Protein AF-X0VR07-F1 (afdb_monomer_lite)

Organism: NCBI:txid412755

Foldseek 3Di:
DLVVVVVVDPDPVVVVVSVVLVVLCVPDPPVSVVVVVVVVVVVVVVVVVVVVVVVVLVVLVVVLLVCLLVVLLVLLLVLLCVVVVVVVVPPPPPPDDPDPVNVVCCCPDPVNVVSLVVSLVVSLVSLQVSCVVSVDPPSPVSSVVSSVSNVCSNVVNNVVVVVVD

Secondary structure (DSSP, 8-state):
-HHHHHHH--SHHHHHHHHHHHHHHTT-HHHHHHHHHHHHHHHHHHHHHHHHHHHHHHHHHHHHHHHHHHHHHHHHHHHHTHHHHHHHHTT----S---HHHHHHHHT-HHHHHHHHHHHHHHHHHHHHHHHHHT-TTHHHHHHHHHHHHHHHHHHHHHHHHHH-

Sequence (165 aa):
MLENLQFELKSMRYKIILDVIGKLVTQNAYISHEKISEILNEISVHQKLENKLEIIIKGERFKVLLFLFLLPIIIGGIGGLFPLFNFMIGNISFSGSLSFSVISELLFSIDFIIIFFSLLFCVYTSSHFFLEIISYERKRMLIVISNMIYIIAFFSAFINILNYF

pLDDT: mean 78.02, std 14.6, range [42.88, 96.19]

Structure (mmCIF, N/CA/C/O backbone):
data_AF-X0VR07-F1
#
_entry.id   AF-X0VR07-F1
#
loop_
_atom_site.group_PDB
_atom_site.id
_atom_site.type_symbol
_atom_site.label_atom_id
_atom_site.label_alt_id
_atom_site.label_comp_id
_atom_site.label_asym_id
_atom_site.label_entity_id
_atom_site.label_seq_id
_atom_site.pdbx_PDB_ins_code
_atom_site.Cartn_x
_atom_site.Cartn_y
_atom_site.Cartn_z
_atom_site.occupancy
_atom_site.B_iso_or_equiv
_atom_site.auth_seq_id
_atom_site.auth_comp_id
_atom_site.auth_asym_id
_atom_site.auth_atom_id
_atom_site.pdbx_PDB_model_num
ATOM 1 N N . MET A 1 1 ? -31.813 9.737 33.210 1.00 44.12 1 MET A N 1
ATOM 2 C CA . MET A 1 1 ? -30.381 9.464 33.493 1.00 44.12 1 MET A CA 1
ATOM 3 C C . MET A 1 1 ? -29.944 8.119 32.912 1.00 44.12 1 MET A C 1
ATOM 5 O O . MET A 1 1 ? -29.039 8.122 32.093 1.00 44.12 1 MET A O 1
ATOM 9 N N . LEU A 1 2 ? -30.624 7.005 33.224 1.00 42.88 2 LEU A N 1
ATOM 10 C CA . LEU A 1 2 ? -30.392 5.704 32.565 1.00 42.88 2 LEU A CA 1
ATOM 11 C C . LEU A 1 2 ? -30.657 5.717 31.044 1.00 42.88 2 LEU A C 1
ATOM 13 O O . LEU A 1 2 ? -29.894 5.125 30.289 1.00 42.88 2 LEU A O 1
ATOM 17 N N . GLU A 1 3 ? -31.691 6.431 30.588 1.00 44.09 3 GLU A N 1
ATOM 18 C CA . GLU A 1 3 ? -32.016 6.537 29.152 1.00 44.09 3 GLU A CA 1
ATOM 19 C C . GLU A 1 3 ? -30.944 7.287 28.341 1.00 44.09 3 GLU A C 1
ATOM 21 O O . GLU A 1 3 ? -30.678 6.927 27.197 1.00 44.09 3 GLU A O 1
ATOM 26 N N . ASN A 1 4 ? -30.247 8.260 28.945 1.00 45.31 4 ASN A N 1
ATOM 27 C CA . ASN A 1 4 ? -29.136 8.960 28.282 1.00 45.31 4 ASN A CA 1
ATOM 28 C C . ASN A 1 4 ? -27.897 8.057 28.138 1.00 45.31 4 ASN A C 1
ATOM 30 O O . ASN A 1 4 ? -27.235 8.092 27.105 1.00 45.31 4 ASN A O 1
ATOM 34 N N . LEU A 1 5 ? -27.629 7.196 29.127 1.00 48.31 5 LEU A N 1
ATOM 35 C CA . LEU A 1 5 ? -26.560 6.188 29.075 1.00 48.31 5 LEU A CA 1
ATOM 36 C C . LEU A 1 5 ? -26.820 5.118 28.003 1.00 48.31 5 LEU A C 1
ATOM 38 O O . LEU A 1 5 ? -25.886 4.629 27.375 1.00 48.31 5 LEU A O 1
ATOM 42 N N . GLN A 1 6 ? -28.086 4.779 27.745 1.00 48.44 6 GLN A N 1
ATOM 43 C CA . GLN A 1 6 ? -28.458 3.854 26.670 1.00 48.44 6 GLN A CA 1
ATOM 44 C C . GLN A 1 6 ? -28.111 4.393 25.274 1.00 48.44 6 GLN A C 1
ATOM 46 O O . GLN A 1 6 ? -27.765 3.612 24.388 1.00 48.44 6 GLN A O 1
ATOM 51 N N . PHE A 1 7 ? -28.179 5.713 25.079 1.00 47.91 7 PHE A N 1
ATOM 52 C CA . PHE A 1 7 ? -27.861 6.355 23.801 1.00 47.91 7 PHE A CA 1
ATOM 53 C C . PHE A 1 7 ? -26.350 6.447 23.533 1.00 47.91 7 PHE A C 1
ATOM 55 O O . PHE A 1 7 ? -25.928 6.354 22.379 1.00 47.91 7 PHE A O 1
ATOM 62 N N . GLU A 1 8 ? -25.530 6.583 24.579 1.00 47.69 8 GLU A N 1
ATOM 63 C CA . GLU A 1 8 ? -24.064 6.626 24.459 1.00 47.69 8 GLU A CA 1
ATOM 64 C C . GLU A 1 8 ? -23.424 5.240 24.273 1.00 47.69 8 GLU A C 1
ATOM 66 O O . GLU A 1 8 ? -22.324 5.127 23.729 1.00 47.69 8 GLU A O 1
ATOM 71 N N . LEU A 1 9 ? -24.106 4.165 24.679 1.00 55.78 9 LEU A N 1
ATOM 72 C CA . LEU A 1 9 ? -23.512 2.836 24.804 1.00 55.78 9 LEU A CA 1
ATOM 73 C C . LEU A 1 9 ? -24.085 1.842 23.777 1.00 55.78 9 LEU A C 1
ATOM 75 O O . LEU A 1 9 ? -24.948 1.018 24.070 1.00 55.78 9 LEU A O 1
ATOM 79 N N . LYS A 1 10 ? -23.556 1.881 22.545 1.00 56.62 10 LYS A N 1
ATOM 80 C CA . LYS A 1 10 ? -23.990 1.051 21.394 1.00 56.62 10 LYS A CA 1
ATOM 81 C C . LYS A 1 10 ? -23.649 -0.453 21.463 1.00 56.62 10 LYS A C 1
ATOM 83 O O . LYS A 1 10 ? -24.019 -1.188 20.550 1.00 56.62 10 LYS A O 1
ATOM 88 N N . SER A 1 11 ? -22.932 -0.937 22.482 1.00 60.09 11 SER A N 1
ATOM 89 C CA . SER A 1 11 ? -22.414 -2.319 22.516 1.00 60.09 11 SER A CA 1
ATOM 90 C C . SER A 1 11 ? -23.273 -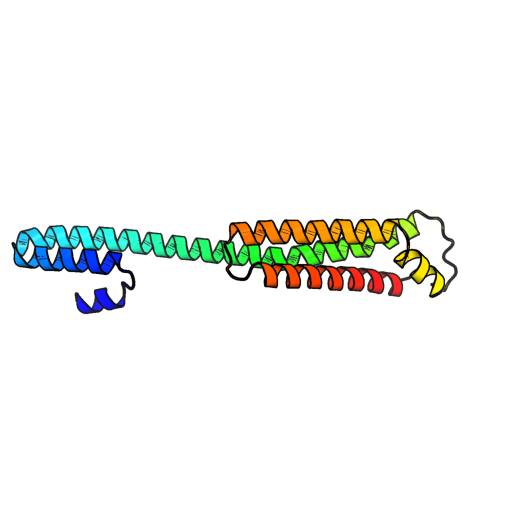3.269 23.369 1.00 60.09 11 SER A C 1
ATOM 92 O O . SER A 1 11 ? -23.780 -2.907 24.430 1.00 60.09 11 SER A O 1
ATOM 94 N N . MET A 1 12 ? -23.402 -4.531 22.936 1.00 63.19 12 MET A N 1
ATOM 95 C CA . MET A 1 12 ? -24.164 -5.580 23.639 1.00 63.19 12 MET A CA 1
ATOM 96 C C . MET A 1 12 ? -23.667 -5.828 25.076 1.00 63.19 12 MET A C 1
ATOM 98 O O . MET A 1 12 ? -24.456 -6.195 25.943 1.00 63.19 12 MET A O 1
ATOM 102 N N . ARG A 1 13 ? -22.380 -5.562 25.347 1.00 62.44 13 ARG A N 1
ATOM 103 C CA . ARG A 1 13 ? -21.785 -5.664 26.690 1.00 62.44 13 ARG A CA 1
ATOM 104 C C . ARG A 1 13 ? -22.376 -4.636 27.649 1.00 62.44 13 ARG A C 1
ATOM 106 O O . ARG A 1 13 ? -22.719 -4.982 28.772 1.00 62.44 13 ARG A O 1
ATOM 113 N N . TYR A 1 14 ? -22.576 -3.403 27.192 1.00 64.75 14 TYR A N 1
ATOM 114 C CA . TYR A 1 14 ? -23.176 -2.356 28.018 1.00 64.75 14 TYR A CA 1
ATOM 115 C C . TYR A 1 14 ? -24.650 -2.611 28.318 1.00 64.75 14 TYR A C 1
ATOM 117 O O . TYR A 1 14 ? -25.116 -2.296 29.409 1.00 64.75 14 TYR A O 1
ATOM 125 N N . LYS A 1 15 ? -25.362 -3.268 27.398 1.00 66.88 15 LYS A N 1
ATOM 126 C CA . LYS A 1 15 ? -26.745 -3.706 27.618 1.00 66.88 15 LYS A CA 1
ATOM 127 C C . LYS A 1 15 ? -26.849 -4.721 28.765 1.00 66.88 1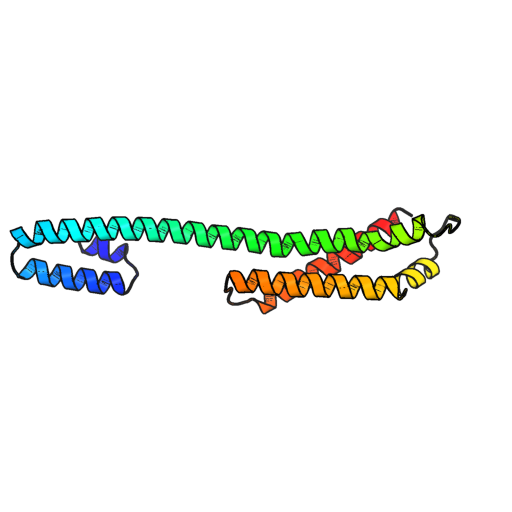5 LYS A C 1
ATOM 129 O O . LYS A 1 15 ? -27.725 -4.591 29.610 1.00 66.88 15 LYS A O 1
ATOM 134 N N . ILE A 1 16 ? -25.911 -5.671 28.836 1.00 68.06 16 ILE A N 1
ATOM 135 C CA . ILE A 1 16 ? -25.819 -6.654 29.930 1.00 68.06 16 ILE A CA 1
ATOM 136 C C . ILE A 1 16 ? -25.500 -5.960 31.260 1.00 68.06 16 ILE A C 1
ATOM 138 O O . ILE A 1 16 ? -26.103 -6.280 32.281 1.00 68.06 16 ILE A O 1
ATOM 142 N N . ILE A 1 17 ? -24.585 -4.989 31.256 1.00 69.25 17 ILE A N 1
ATOM 143 C CA . ILE A 1 17 ? -24.216 -4.253 32.473 1.00 69.25 17 ILE A CA 1
ATOM 144 C C . ILE A 1 17 ? -25.395 -3.412 32.988 1.00 69.25 17 ILE A C 1
ATOM 146 O O . ILE A 1 17 ? -25.668 -3.412 34.186 1.00 69.25 17 ILE A O 1
ATOM 150 N N . LEU A 1 18 ? -26.143 -2.758 32.096 1.00 69.56 18 LEU A N 1
ATOM 151 C CA . LEU A 1 18 ? -27.356 -2.013 32.448 1.00 69.56 18 LEU A CA 1
ATOM 152 C C . LEU A 1 18 ? -28.461 -2.918 33.012 1.00 69.56 18 LEU A C 1
ATOM 154 O O . LEU A 1 18 ? -29.111 -2.533 33.981 1.00 69.56 18 LEU A O 1
ATOM 158 N N . ASP A 1 19 ? -28.631 -4.128 32.477 1.00 72.00 19 ASP A N 1
ATOM 159 C CA . ASP A 1 19 ? -29.558 -5.127 33.029 1.00 72.00 19 ASP A CA 1
ATOM 160 C C . ASP A 1 19 ? -29.154 -5.573 34.445 1.00 72.00 19 ASP A C 1
ATOM 162 O O . ASP A 1 19 ? -30.005 -5.751 35.320 1.00 72.00 19 ASP A O 1
ATOM 166 N N . VAL A 1 20 ? -27.851 -5.734 34.699 1.00 71.44 20 VAL A N 1
ATOM 167 C CA . VAL A 1 20 ? -27.321 -6.062 36.034 1.00 71.44 20 VAL A CA 1
ATOM 168 C C . VAL A 1 20 ? -27.533 -4.899 37.008 1.00 71.44 20 VAL A C 1
ATOM 170 O O . VAL A 1 20 ? -27.979 -5.123 38.134 1.00 71.44 20 VAL A O 1
ATOM 173 N N . ILE A 1 21 ? -27.296 -3.660 36.569 1.00 70.62 21 ILE A N 1
ATOM 174 C CA . ILE A 1 21 ? -27.584 -2.446 37.347 1.00 70.62 21 ILE A CA 1
ATOM 175 C C . ILE A 1 21 ? -29.081 -2.366 37.676 1.00 70.62 21 ILE A C 1
ATOM 177 O O . ILE A 1 21 ? -29.436 -2.140 38.831 1.00 70.62 21 ILE A O 1
ATOM 181 N N . GLY A 1 22 ? -29.962 -2.622 36.704 1.00 69.50 22 GLY A N 1
ATOM 182 C CA . GLY A 1 22 ? -31.413 -2.636 36.907 1.00 69.50 22 GLY A CA 1
ATOM 183 C C . GLY A 1 22 ? -31.851 -3.632 37.984 1.00 69.50 22 GLY A C 1
ATOM 184 O O . GLY A 1 22 ? -32.658 -3.292 38.846 1.00 69.50 22 GLY A O 1
ATOM 185 N N . LYS A 1 23 ? -31.260 -4.832 38.006 1.00 71.75 23 LYS A N 1
ATOM 186 C CA . LYS A 1 23 ? -31.518 -5.839 39.051 1.00 71.75 23 LYS A CA 1
ATOM 187 C C . LYS A 1 23 ? -30.982 -5.422 40.424 1.00 71.75 23 LYS A C 1
ATOM 189 O O . LYS A 1 23 ? -31.652 -5.664 41.425 1.00 71.75 23 LYS A O 1
ATOM 194 N N . LEU A 1 24 ? -29.827 -4.762 40.494 1.00 67.62 24 LEU A N 1
ATOM 195 C CA . LEU A 1 24 ? -29.256 -4.276 41.757 1.00 67.62 24 LEU A CA 1
ATOM 196 C C . LEU A 1 24 ? -30.131 -3.196 42.404 1.00 67.62 24 LEU A C 1
ATOM 198 O O . LEU A 1 24 ? -30.454 -3.302 43.586 1.00 67.62 24 LEU A O 1
ATOM 202 N N . VAL A 1 25 ? -30.613 -2.225 41.618 1.00 68.88 25 VAL A N 1
ATOM 203 C CA . VAL A 1 25 ? -31.512 -1.156 42.099 1.00 68.88 25 VAL A CA 1
ATOM 204 C C . VAL A 1 25 ? -32.753 -1.721 42.804 1.00 68.88 25 VAL A C 1
ATOM 206 O O . VAL A 1 25 ? -33.212 -1.140 43.785 1.00 68.88 25 VAL A O 1
ATOM 209 N N . THR A 1 26 ? -33.268 -2.872 42.356 1.00 72.31 26 THR A N 1
ATOM 210 C CA . THR A 1 26 ? -34.463 -3.501 42.948 1.00 72.31 26 THR A CA 1
ATOM 211 C C . THR A 1 26 ? -34.237 -4.178 44.304 1.00 72.31 26 THR A C 1
ATOM 213 O O . THR A 1 26 ? -35.213 -4.451 44.996 1.00 72.31 26 THR A O 1
ATOM 216 N N . GLN A 1 27 ? -32.989 -4.448 44.708 1.00 67.00 27 GLN A N 1
ATOM 217 C CA . GLN A 1 27 ? -32.700 -5.244 45.909 1.00 67.00 27 GLN A CA 1
ATOM 218 C C . GLN A 1 27 ? -32.387 -4.409 47.160 1.00 67.00 27 GLN A C 1
ATOM 220 O O . GLN A 1 27 ? -32.792 -4.812 48.248 1.00 67.00 27 GLN A O 1
ATOM 225 N N . ASN A 1 28 ? -31.693 -3.263 47.052 1.00 63.53 28 ASN A N 1
ATOM 226 C CA . ASN A 1 28 ? -31.485 -2.346 48.189 1.00 63.53 28 ASN A CA 1
ATOM 227 C C . ASN A 1 28 ? -30.943 -0.973 47.736 1.00 63.53 28 ASN A C 1
ATOM 229 O O . ASN A 1 28 ? -29.782 -0.881 47.345 1.00 63.53 28 ASN A O 1
ATOM 233 N N . ALA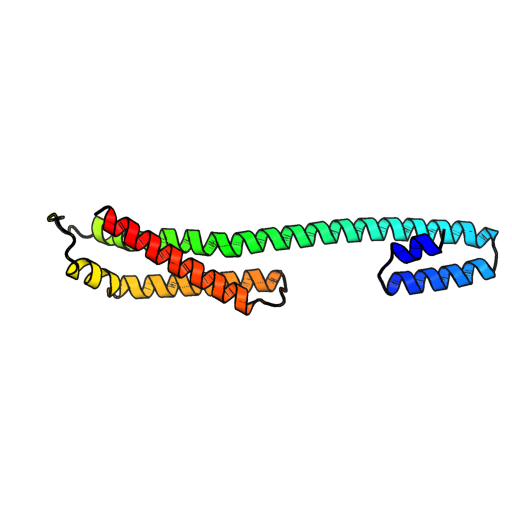 A 1 29 ? -31.738 0.099 47.794 1.00 62.75 29 ALA A N 1
ATOM 234 C CA . ALA A 1 29 ? -31.419 1.380 47.143 1.00 62.75 29 ALA A CA 1
ATOM 235 C C . ALA A 1 29 ? -30.099 2.038 47.604 1.00 62.75 29 ALA A C 1
ATOM 237 O O . ALA A 1 29 ? -29.400 2.635 46.788 1.00 62.75 29 ALA A O 1
ATOM 238 N N . TYR A 1 30 ? -29.733 1.903 48.883 1.00 58.06 30 TYR A N 1
ATOM 239 C CA . TYR A 1 30 ? -28.569 2.592 49.456 1.00 58.06 30 TYR A CA 1
ATOM 240 C C . TYR A 1 30 ? -27.244 1.870 49.151 1.00 58.06 30 TYR A C 1
ATOM 242 O O . TYR A 1 30 ? -26.327 2.469 48.601 1.00 58.06 30 TYR A O 1
ATOM 250 N N . ILE A 1 31 ? -27.172 0.554 49.401 1.00 61.69 31 ILE A N 1
ATOM 251 C CA . ILE A 1 31 ? -25.993 -0.282 49.076 1.00 61.69 31 ILE A CA 1
ATOM 252 C C . ILE A 1 31 ? -25.801 -0.390 47.556 1.00 61.69 31 ILE A C 1
ATOM 254 O O . ILE A 1 31 ? -24.683 -0.518 47.056 1.00 61.69 31 ILE A O 1
ATOM 258 N N . SER A 1 32 ? -26.900 -0.322 46.804 1.00 64.19 32 SER A N 1
ATOM 259 C CA . SER A 1 32 ? -26.843 -0.348 45.347 1.00 64.19 32 SER A CA 1
ATOM 260 C C . SER A 1 32 ? -26.312 0.957 44.780 1.00 64.19 32 SER A C 1
ATOM 262 O O . SER A 1 32 ? -25.625 0.904 43.774 1.00 64.19 32 SER A O 1
ATOM 264 N N . HIS A 1 33 ? -26.555 2.112 45.407 1.00 72.12 33 HIS A N 1
ATOM 265 C CA . HIS A 1 33 ? -26.054 3.386 44.887 1.00 72.12 33 HIS A CA 1
ATOM 266 C C . HIS A 1 33 ? -24.521 3.438 44.839 1.00 72.12 33 HIS A C 1
ATOM 268 O O . HIS A 1 33 ? -23.963 3.782 43.800 1.00 72.12 33 HIS A O 1
ATOM 274 N N . GLU A 1 34 ? -23.851 3.036 45.921 1.00 75.00 34 GLU A N 1
ATOM 275 C CA . GLU A 1 34 ? -22.385 3.026 46.006 1.00 75.00 34 GLU A CA 1
ATOM 276 C C . GLU A 1 34 ? -21.776 2.061 44.978 1.00 75.00 34 GLU A C 1
ATOM 278 O O . GLU A 1 34 ? -20.984 2.473 44.132 1.00 75.00 34 GLU A O 1
ATOM 283 N N . LYS A 1 35 ? -22.264 0.814 44.935 1.00 76.00 35 LYS A N 1
ATOM 284 C CA . LYS A 1 35 ? -21.822 -0.186 43.949 1.00 76.00 35 LYS A CA 1
ATOM 285 C C . LYS A 1 35 ? -22.124 0.213 42.504 1.00 76.00 35 LYS A C 1
ATOM 287 O O . LYS A 1 35 ? -21.326 -0.054 41.612 1.00 76.00 35 LYS A O 1
ATOM 292 N N . ILE A 1 36 ? -23.269 0.843 42.241 1.00 76.50 36 ILE A N 1
ATOM 293 C CA . ILE A 1 36 ? -23.618 1.339 40.901 1.00 76.50 36 ILE A CA 1
ATOM 294 C C . ILE A 1 36 ? -22.692 2.491 40.510 1.00 76.50 36 ILE A C 1
ATOM 296 O O . ILE A 1 36 ? -22.256 2.547 39.364 1.00 76.50 36 ILE A O 1
ATOM 300 N N . SER A 1 37 ? -22.362 3.383 41.445 1.00 78.50 37 SER A N 1
ATOM 301 C CA . SER A 1 37 ? -21.421 4.476 41.203 1.00 78.50 37 SER A CA 1
ATOM 302 C C . SER A 1 37 ? -20.014 3.956 40.895 1.00 78.50 37 SER A C 1
ATOM 304 O O . SER A 1 37 ? -19.382 4.442 39.960 1.00 78.50 37 SER A O 1
ATOM 306 N N . GLU A 1 38 ? -19.537 2.940 41.620 1.00 83.00 38 GLU A N 1
ATOM 307 C CA . GLU A 1 38 ? -18.268 2.260 41.325 1.00 83.00 38 GLU A CA 1
ATOM 308 C C . GLU A 1 38 ? -18.274 1.633 39.924 1.00 83.00 38 GLU A C 1
ATOM 310 O O . GLU A 1 38 ? -17.377 1.897 39.124 1.00 83.00 38 GLU A O 1
ATOM 315 N N . ILE A 1 39 ? -19.325 0.877 39.584 1.00 80.50 39 ILE A N 1
ATOM 316 C CA . ILE A 1 39 ? -19.478 0.249 38.263 1.00 80.50 39 ILE A CA 1
ATOM 317 C C . ILE A 1 39 ? -19.487 1.303 37.147 1.00 80.50 39 ILE A C 1
ATOM 319 O O . ILE A 1 39 ? -18.831 1.123 36.121 1.00 80.50 39 ILE A O 1
ATOM 323 N N . LEU A 1 40 ? -20.210 2.411 37.328 1.00 78.94 40 LEU A N 1
ATOM 324 C CA . LEU A 1 40 ? -20.257 3.496 36.346 1.00 78.94 40 LEU A CA 1
ATOM 325 C C . LEU A 1 40 ? -18.896 4.186 36.188 1.00 78.94 40 LEU A C 1
ATOM 327 O O . LEU A 1 40 ? -18.515 4.525 35.065 1.00 78.94 40 LEU A O 1
ATOM 331 N N . ASN A 1 41 ? -18.144 4.356 37.277 1.00 84.69 41 ASN A N 1
ATOM 332 C CA . ASN A 1 41 ? -16.789 4.894 37.212 1.00 84.69 41 ASN A CA 1
ATOM 333 C C . ASN A 1 41 ? -15.857 3.975 36.412 1.00 84.69 41 ASN A C 1
ATOM 335 O O . ASN A 1 41 ? -15.200 4.458 35.488 1.00 84.69 41 ASN A O 1
ATOM 339 N N . GLU A 1 42 ? -15.853 2.669 36.687 1.00 84.62 42 GLU A N 1
ATOM 340 C CA . GLU A 1 42 ? -15.052 1.685 35.942 1.00 84.62 42 GLU A CA 1
ATOM 341 C C . GLU A 1 42 ? -15.430 1.645 34.452 1.00 84.62 42 GLU A C 1
ATOM 343 O O . GLU A 1 42 ? -14.565 1.684 33.575 1.00 84.62 42 GLU A O 1
ATOM 348 N N . ILE A 1 43 ? -16.730 1.678 34.135 1.00 80.81 43 ILE A N 1
ATOM 349 C CA . ILE A 1 43 ? -17.227 1.805 32.755 1.00 80.81 43 ILE A CA 1
ATOM 350 C C . ILE A 1 43 ? -16.661 3.052 32.078 1.00 80.81 43 ILE A C 1
ATOM 352 O O . ILE A 1 43 ? -16.172 2.974 30.951 1.00 80.81 43 ILE A O 1
ATOM 356 N N . SER A 1 44 ? -16.695 4.200 32.756 1.00 81.81 44 SER A N 1
ATOM 357 C CA . SER A 1 44 ? -16.199 5.451 32.181 1.00 81.81 44 SER A CA 1
ATOM 358 C C . SER A 1 44 ? -14.697 5.385 31.873 1.00 81.81 44 SER A C 1
ATOM 360 O O . SER A 1 44 ? -14.238 5.940 30.870 1.00 81.81 44 SER A O 1
ATOM 362 N N . VAL A 1 45 ? -13.921 4.678 32.705 1.00 88.81 45 VAL A N 1
ATOM 363 C CA . VAL A 1 45 ? -12.491 4.434 32.482 1.00 88.81 45 VAL A CA 1
ATOM 364 C C . VAL A 1 45 ? -12.296 3.525 31.271 1.00 88.81 45 VAL A C 1
ATOM 366 O O . VAL A 1 45 ? -11.517 3.867 30.377 1.00 88.81 45 VAL A O 1
ATOM 369 N N . HIS A 1 46 ? -13.043 2.424 31.180 1.00 86.81 46 HIS A N 1
ATOM 370 C CA . HIS A 1 46 ? -13.001 1.524 30.028 1.00 86.81 46 HIS A CA 1
ATOM 371 C C . HIS A 1 46 ? -13.372 2.225 28.721 1.00 86.81 46 HIS A C 1
ATOM 373 O O . HIS A 1 46 ? -12.647 2.096 27.739 1.00 86.81 46 HIS A O 1
ATOM 379 N N . GLN A 1 47 ? -14.424 3.040 28.715 1.00 84.44 47 GLN A N 1
ATOM 380 C CA . GLN A 1 47 ? -14.857 3.778 27.531 1.00 84.44 47 GLN A CA 1
ATOM 381 C C . GLN A 1 47 ? -13.803 4.804 27.085 1.00 84.44 47 GLN A C 1
ATOM 383 O O . GLN A 1 47 ? -13.540 4.963 25.892 1.00 84.44 47 GLN A O 1
ATOM 388 N N . LYS A 1 48 ? -13.117 5.460 28.032 1.00 87.50 48 LYS A N 1
ATOM 389 C CA . LYS A 1 48 ? -11.966 6.328 27.721 1.00 87.50 48 LYS A CA 1
ATOM 390 C C . LYS A 1 48 ? -10.811 5.547 27.092 1.00 87.50 48 LYS A C 1
ATOM 392 O O . LYS A 1 48 ? -10.169 6.063 26.178 1.00 87.50 48 LYS A O 1
ATOM 397 N N . LEU A 1 49 ? -10.522 4.340 27.575 1.00 89.38 49 LEU A N 1
ATOM 398 C CA . LEU A 1 49 ? -9.477 3.480 27.014 1.00 89.38 49 LEU A CA 1
ATOM 399 C C . LEU A 1 49 ? -9.849 2.970 25.617 1.00 89.38 49 LEU A C 1
ATOM 401 O O . LEU A 1 49 ? -9.014 3.035 24.719 1.00 89.38 49 LEU A O 1
ATOM 405 N N . GLU A 1 50 ? -11.096 2.543 25.413 1.00 85.31 50 GLU A N 1
ATOM 406 C CA . GLU A 1 50 ? -11.617 2.135 24.104 1.00 85.31 50 GLU A CA 1
ATOM 407 C C . GLU A 1 50 ? -11.512 3.276 23.089 1.00 85.31 50 GLU A C 1
ATOM 409 O O . GLU A 1 50 ? -10.955 3.081 22.011 1.00 85.31 50 GLU A O 1
ATOM 414 N N . ASN A 1 51 ? -11.928 4.491 23.463 1.00 88.62 51 ASN A N 1
ATOM 415 C CA . ASN A 1 51 ? -11.812 5.666 22.598 1.00 88.62 51 ASN A CA 1
ATOM 416 C C . ASN A 1 51 ? -10.351 5.973 22.236 1.00 88.62 51 ASN A C 1
ATOM 418 O O . ASN A 1 51 ? -10.041 6.259 21.079 1.00 88.62 51 ASN A O 1
ATOM 422 N N . LYS A 1 52 ? -9.428 5.893 23.205 1.00 92.50 52 LYS A N 1
ATOM 423 C CA . LYS A 1 52 ? -7.990 6.071 22.940 1.00 92.50 52 LYS A CA 1
ATOM 424 C C . LYS A 1 52 ? -7.469 5.019 21.962 1.00 92.50 52 LYS A C 1
ATOM 426 O O . LYS A 1 52 ? -6.737 5.359 21.036 1.00 92.50 52 LYS A O 1
ATOM 431 N N . LEU A 1 53 ? -7.852 3.762 22.152 1.00 88.12 53 LEU A N 1
ATOM 432 C CA . LEU A 1 53 ? -7.425 2.651 21.309 1.00 88.12 53 LEU A CA 1
ATOM 433 C C . LEU A 1 53 ? -8.000 2.770 19.891 1.00 88.12 53 LEU A C 1
ATOM 435 O O . LEU A 1 53 ? -7.278 2.567 18.918 1.00 88.12 53 LEU A O 1
ATOM 439 N N . GLU A 1 54 ? -9.256 3.194 19.752 1.00 88.12 54 GLU A N 1
ATOM 440 C CA . GLU A 1 54 ? -9.875 3.469 18.455 1.00 88.12 54 GLU A CA 1
ATOM 441 C C . GLU A 1 54 ? -9.127 4.574 17.694 1.00 88.12 54 GLU A C 1
ATOM 443 O O . GLU A 1 54 ? -8.866 4.433 16.496 1.00 88.12 54 GLU A O 1
ATOM 448 N N . ILE A 1 55 ? -8.735 5.652 18.382 1.00 90.44 55 ILE A N 1
ATOM 449 C CA . ILE A 1 55 ? -7.928 6.730 17.793 1.00 90.44 55 ILE A CA 1
ATOM 450 C C . ILE A 1 55 ? -6.576 6.190 17.312 1.00 90.44 55 ILE A C 1
ATOM 452 O O . ILE A 1 55 ? -6.168 6.496 16.190 1.00 90.44 55 ILE A O 1
ATOM 456 N N . ILE A 1 56 ? -5.901 5.363 18.118 1.00 89.88 56 ILE A N 1
ATOM 457 C CA . ILE A 1 56 ? -4.611 4.756 17.753 1.00 89.88 56 ILE A CA 1
ATOM 458 C C . ILE A 1 56 ? -4.762 3.877 16.507 1.00 89.88 56 ILE A C 1
ATOM 460 O O . ILE A 1 56 ? -4.033 4.079 15.536 1.00 89.88 56 ILE A O 1
ATOM 464 N N . ILE A 1 57 ? -5.750 2.976 16.479 1.00 87.56 57 ILE A N 1
ATOM 465 C CA . ILE A 1 57 ? -6.009 2.098 15.325 1.00 87.56 57 ILE A CA 1
ATOM 466 C C . ILE A 1 57 ? -6.316 2.920 14.069 1.00 87.56 57 ILE A C 1
ATOM 468 O O . ILE A 1 57 ? -5.806 2.618 12.990 1.00 87.56 57 ILE A O 1
ATOM 472 N N . LYS A 1 58 ? -7.133 3.975 14.176 1.00 88.00 58 LYS A N 1
ATOM 473 C CA . LYS A 1 58 ? -7.399 4.881 13.045 1.00 88.00 58 LYS A CA 1
ATOM 474 C C . LYS A 1 58 ? -6.119 5.564 12.559 1.00 88.00 58 LYS A C 1
ATOM 476 O O . LYS A 1 58 ? -5.912 5.669 11.351 1.00 88.00 58 LYS A O 1
ATOM 481 N N . GLY A 1 59 ? -5.251 5.981 13.479 1.00 89.44 59 GLY A N 1
ATOM 482 C CA . GLY A 1 59 ? -3.951 6.568 13.166 1.00 89.44 59 GLY A CA 1
ATOM 483 C C . GLY A 1 59 ? -3.018 5.598 12.437 1.00 89.44 59 GLY A C 1
ATOM 484 O O . GLY A 1 59 ? -2.422 5.962 11.424 1.00 89.44 59 GLY A O 1
ATOM 485 N N . GLU A 1 60 ? -2.919 4.352 12.896 1.00 88.44 60 GLU A N 1
ATOM 486 C CA . GLU A 1 60 ? -2.133 3.314 12.215 1.00 88.44 60 GLU A CA 1
ATOM 487 C C . GLU A 1 60 ? -2.686 3.005 10.825 1.00 88.44 60 GLU A C 1
ATOM 489 O O . GLU A 1 60 ? -1.928 2.948 9.854 1.00 88.44 60 GLU A O 1
ATOM 494 N N . ARG A 1 61 ? -4.015 2.912 10.703 1.00 88.50 61 ARG A N 1
ATOM 495 C CA . ARG A 1 61 ? -4.687 2.732 9.413 1.00 88.50 61 ARG A CA 1
ATOM 496 C C . ARG A 1 61 ? -4.320 3.818 8.414 1.00 88.50 61 ARG A C 1
ATOM 498 O O . ARG A 1 61 ? -4.019 3.515 7.262 1.00 88.50 61 ARG A O 1
ATOM 505 N N . PHE A 1 62 ? -4.312 5.069 8.861 1.00 89.38 62 PHE A N 1
ATOM 506 C CA . PHE A 1 62 ? -3.923 6.199 8.029 1.00 89.38 62 PHE A CA 1
ATOM 507 C C . PHE A 1 62 ? -2.458 6.114 7.578 1.00 89.38 62 PHE A C 1
ATOM 509 O O . PHE A 1 62 ? -2.178 6.279 6.392 1.00 89.38 62 PHE A O 1
ATOM 516 N N . LYS A 1 63 ? -1.527 5.810 8.495 1.00 89.31 63 LYS A N 1
ATOM 517 C CA . LYS A 1 63 ? -0.093 5.714 8.171 1.00 89.31 63 LYS A CA 1
ATOM 518 C C . LYS A 1 63 ? 0.179 4.691 7.078 1.00 89.31 63 LYS A C 1
ATOM 520 O O . LYS A 1 63 ? 0.883 4.989 6.121 1.00 89.31 63 LYS A O 1
ATOM 525 N N . VAL A 1 64 ? -0.380 3.494 7.202 1.00 89.75 64 VAL A N 1
ATOM 526 C CA . VAL A 1 64 ? -0.142 2.445 6.208 1.00 89.75 64 VAL A CA 1
ATOM 527 C C . VAL A 1 64 ? -0.801 2.776 4.876 1.00 89.75 64 VAL A C 1
ATOM 529 O O . VAL A 1 64 ? -0.197 2.514 3.845 1.00 89.75 64 VAL A O 1
ATOM 532 N N . LEU A 1 65 ? -2.000 3.373 4.869 1.00 88.88 65 LEU A N 1
ATOM 533 C CA . LEU A 1 65 ? -2.605 3.848 3.621 1.00 88.88 65 LEU A CA 1
ATOM 534 C C . LEU A 1 65 ? -1.695 4.867 2.930 1.00 88.88 65 LEU A C 1
ATOM 536 O O . LEU A 1 65 ? -1.493 4.776 1.726 1.00 88.88 65 LEU A O 1
ATOM 540 N N . LEU A 1 66 ? -1.085 5.782 3.685 1.00 90.69 66 LEU A N 1
ATOM 541 C CA . LEU A 1 66 ? -0.112 6.729 3.147 1.00 90.69 66 LEU A CA 1
ATOM 542 C C . LEU A 1 66 ? 1.107 6.005 2.550 1.00 90.69 66 LEU A C 1
ATOM 544 O O . LEU A 1 66 ? 1.476 6.283 1.411 1.00 90.69 66 LEU A O 1
ATOM 548 N N . PHE A 1 67 ? 1.690 5.036 3.265 1.00 90.00 67 PHE A N 1
ATOM 549 C CA . PHE A 1 67 ? 2.812 4.236 2.753 1.00 90.00 67 PHE A CA 1
ATOM 550 C C . PHE A 1 67 ? 2.453 3.418 1.512 1.00 90.00 67 PHE A C 1
ATOM 552 O O . PHE A 1 67 ? 3.267 3.328 0.595 1.00 90.00 67 PHE A O 1
ATOM 559 N N . LEU A 1 68 ? 1.236 2.875 1.452 1.00 91.88 68 LEU A N 1
ATOM 560 C CA . LEU A 1 68 ? 0.739 2.105 0.317 1.00 91.88 68 LEU A CA 1
ATOM 561 C C . LEU A 1 68 ? 0.742 2.926 -0.977 1.00 91.88 68 LEU A C 1
ATOM 563 O O . LEU A 1 68 ? 0.958 2.365 -2.041 1.00 91.88 68 LEU A O 1
ATOM 567 N N . PHE A 1 69 ? 0.519 4.239 -0.897 1.00 90.56 69 PHE A N 1
ATOM 568 C CA . PHE A 1 69 ? 0.560 5.125 -2.062 1.00 90.56 69 PHE A CA 1
ATOM 569 C C . PHE A 1 69 ? 1.950 5.712 -2.316 1.00 90.56 69 PHE A C 1
ATOM 571 O O . PHE A 1 69 ? 2.368 5.826 -3.465 1.00 90.56 69 PHE A O 1
ATOM 578 N N . LEU A 1 70 ? 2.681 6.069 -1.259 1.00 93.00 70 LEU A N 1
ATOM 579 C CA . LEU A 1 70 ? 3.977 6.738 -1.373 1.00 93.00 70 LEU A CA 1
ATOM 580 C C . LEU A 1 70 ? 5.080 5.799 -1.888 1.00 93.00 70 LEU A C 1
ATOM 582 O O . LEU A 1 70 ? 5.901 6.188 -2.715 1.00 93.00 70 LEU A O 1
ATOM 586 N N . LEU A 1 71 ? 5.105 4.557 -1.403 1.00 93.06 71 LEU A N 1
ATOM 587 C CA . LEU A 1 71 ? 6.166 3.595 -1.700 1.00 93.06 71 LEU A CA 1
ATOM 588 C C . LEU A 1 71 ? 6.206 3.180 -3.186 1.00 93.06 71 LEU A C 1
ATOM 590 O O . LEU A 1 71 ? 7.292 3.236 -3.765 1.00 93.06 71 LEU A O 1
ATOM 594 N N . PRO A 1 72 ? 5.075 2.869 -3.853 1.00 94.25 72 PRO A N 1
ATOM 595 C CA . PRO A 1 72 ? 5.032 2.671 -5.304 1.00 94.25 72 PRO A CA 1
ATOM 596 C C . PRO A 1 72 ? 5.592 3.848 -6.106 1.00 94.25 72 PRO A C 1
ATOM 598 O O . PRO A 1 72 ? 6.279 3.631 -7.100 1.00 94.25 72 PRO A O 1
ATOM 601 N N . ILE A 1 73 ? 5.327 5.085 -5.670 1.00 93.81 73 ILE A N 1
ATOM 602 C CA . ILE A 1 73 ? 5.795 6.301 -6.350 1.00 93.81 73 ILE A CA 1
ATOM 603 C C . ILE A 1 73 ? 7.313 6.428 -6.229 1.00 93.81 73 ILE A C 1
ATOM 605 O O . ILE A 1 73 ? 7.983 6.669 -7.228 1.00 93.81 73 ILE A O 1
ATOM 609 N N . ILE A 1 74 ? 7.864 6.242 -5.025 1.00 93.12 74 ILE A N 1
ATOM 610 C CA . ILE A 1 74 ? 9.312 6.334 -4.787 1.00 93.12 74 ILE A CA 1
ATOM 611 C C . ILE A 1 74 ? 10.048 5.237 -5.562 1.00 93.12 74 ILE A C 1
ATOM 613 O O . ILE A 1 74 ? 11.009 5.524 -6.272 1.00 93.12 74 ILE A O 1
ATOM 617 N N . ILE A 1 75 ? 9.582 3.989 -5.458 1.00 92.94 75 ILE A N 1
ATOM 618 C CA . ILE A 1 75 ? 10.201 2.846 -6.139 1.00 92.94 75 ILE A CA 1
ATOM 619 C C . ILE A 1 75 ? 10.070 2.978 -7.658 1.00 92.94 75 ILE A C 1
ATOM 621 O O . ILE A 1 75 ? 11.039 2.740 -8.375 1.00 92.94 75 ILE A O 1
ATOM 625 N N . GLY A 1 76 ? 8.896 3.379 -8.152 1.00 91.06 76 GLY A N 1
ATOM 626 C CA . GLY A 1 76 ? 8.668 3.639 -9.572 1.00 91.06 76 GLY A CA 1
ATOM 627 C C . GLY A 1 76 ? 9.566 4.757 -10.088 1.00 91.06 76 GLY A C 1
ATOM 628 O O . GLY A 1 76 ? 10.238 4.578 -11.096 1.00 91.06 76 GLY A O 1
ATOM 629 N N . GLY A 1 77 ? 9.657 5.866 -9.351 1.00 89.06 77 GLY A N 1
ATOM 630 C CA . GLY A 1 77 ? 10.522 6.993 -9.681 1.00 89.06 77 GLY A CA 1
ATOM 631 C C . GLY A 1 77 ? 11.991 6.591 -9.776 1.00 89.06 77 GLY A C 1
ATOM 632 O O . GLY A 1 77 ? 12.604 6.796 -10.815 1.00 89.06 77 GLY A O 1
ATOM 633 N N . ILE A 1 78 ? 12.541 5.961 -8.732 1.00 88.44 78 ILE A N 1
ATOM 634 C CA . ILE A 1 78 ? 13.944 5.513 -8.714 1.00 88.44 78 ILE A CA 1
ATOM 635 C C . ILE A 1 78 ? 14.199 4.458 -9.797 1.00 88.44 78 ILE A C 1
ATOM 637 O O . ILE A 1 78 ? 15.202 4.531 -10.501 1.00 88.44 78 ILE A O 1
ATOM 641 N N . GLY A 1 79 ? 13.289 3.495 -9.962 1.00 86.88 79 GLY A N 1
ATOM 642 C CA . GLY A 1 79 ? 13.403 2.453 -10.981 1.00 86.88 79 GLY A CA 1
ATOM 643 C C . GLY A 1 79 ? 13.385 3.011 -12.403 1.00 86.88 79 GLY A C 1
ATOM 644 O O . GLY A 1 79 ? 14.179 2.586 -13.237 1.00 86.88 79 GLY A O 1
ATOM 645 N N . GLY A 1 80 ? 12.533 4.004 -12.667 1.00 83.56 80 GLY A N 1
ATOM 646 C CA . GLY A 1 80 ? 12.465 4.685 -13.958 1.00 83.56 80 GLY A CA 1
ATOM 647 C C . GLY A 1 80 ? 13.731 5.479 -14.290 1.00 83.56 80 GLY A C 1
ATOM 648 O O . GLY A 1 80 ? 13.974 5.741 -15.464 1.00 83.56 80 GLY A O 1
ATOM 649 N N . LEU A 1 81 ? 14.566 5.799 -13.287 1.00 83.88 81 LEU A N 1
ATOM 650 C CA . LEU A 1 81 ? 15.882 6.412 -13.485 1.00 83.88 81 LEU A CA 1
ATOM 651 C C . LEU A 1 81 ? 16.973 5.433 -13.929 1.00 83.88 81 LEU A C 1
ATOM 653 O O . LEU A 1 81 ? 18.034 5.871 -14.364 1.00 83.88 81 LEU A O 1
ATOM 657 N N . PHE A 1 82 ? 16.737 4.122 -13.866 1.00 77.81 82 PHE A N 1
ATOM 658 C CA . PHE A 1 82 ? 17.752 3.117 -14.185 1.00 77.81 82 PHE A CA 1
ATOM 659 C C . PHE A 1 82 ? 18.427 3.262 -15.571 1.00 77.81 82 PHE A C 1
ATOM 661 O O . PHE A 1 82 ? 19.653 3.157 -15.637 1.00 77.81 82 PHE A O 1
ATOM 668 N N . PRO A 1 83 ? 17.710 3.568 -16.671 1.00 69.94 83 PRO A N 1
ATOM 669 C CA . PRO A 1 8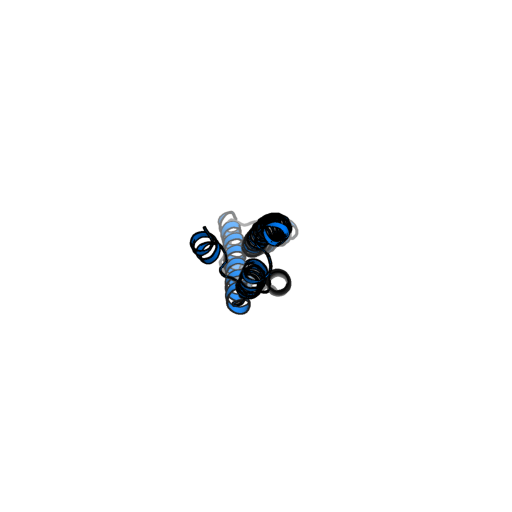3 ? 18.333 3.731 -17.986 1.00 69.94 83 PRO A CA 1
ATOM 670 C C . PRO A 1 83 ? 19.389 4.839 -18.035 1.00 69.94 83 PRO A C 1
ATOM 672 O O . PRO A 1 83 ? 20.342 4.717 -18.798 1.00 69.94 83 PRO A O 1
ATOM 675 N N . LEU A 1 84 ? 19.271 5.883 -17.200 1.00 68.44 84 LEU A N 1
ATOM 676 C CA . LEU A 1 84 ? 20.302 6.922 -17.083 1.00 68.44 84 LEU A CA 1
ATOM 677 C C . LEU A 1 84 ? 21.645 6.344 -16.668 1.00 68.44 84 LEU A C 1
ATOM 679 O O . LEU A 1 84 ? 22.676 6.755 -17.189 1.00 68.44 84 LEU A O 1
ATOM 683 N N . PHE A 1 85 ? 21.643 5.411 -15.717 1.00 65.81 85 PHE A N 1
ATOM 684 C CA . PHE A 1 85 ? 22.875 4.806 -15.231 1.00 65.81 85 PHE A CA 1
ATOM 685 C C . PHE A 1 85 ? 23.541 3.987 -16.333 1.00 65.81 85 PHE A C 1
ATOM 687 O O . PHE A 1 85 ? 24.747 4.109 -16.525 1.00 65.81 85 PHE A O 1
ATOM 694 N N . ASN A 1 86 ? 22.761 3.245 -17.123 1.00 65.12 86 ASN A N 1
ATOM 695 C CA . ASN A 1 86 ? 23.289 2.528 -18.282 1.00 65.12 86 ASN A CA 1
ATOM 696 C C . ASN A 1 86 ? 23.833 3.476 -19.363 1.00 65.12 86 ASN A C 1
ATOM 698 O O . ASN A 1 86 ? 24.898 3.205 -19.911 1.00 65.12 86 ASN A O 1
ATOM 702 N N . PHE A 1 87 ? 23.170 4.606 -19.626 1.00 62.91 87 PHE A N 1
ATOM 703 C CA . PHE A 1 87 ? 23.667 5.628 -20.556 1.00 62.91 87 PHE A CA 1
ATOM 704 C C . PHE A 1 87 ? 24.910 6.376 -20.065 1.00 62.91 87 PHE A C 1
ATOM 706 O O . PHE A 1 87 ? 25.734 6.772 -20.876 1.00 62.91 87 PHE A O 1
ATOM 713 N N . MET A 1 88 ? 25.044 6.598 -18.757 1.00 59.69 88 MET A N 1
ATOM 714 C CA . MET A 1 88 ? 26.213 7.264 -18.171 1.00 59.69 88 MET A CA 1
ATOM 715 C C . MET A 1 88 ? 27.431 6.334 -18.100 1.00 59.69 88 MET A C 1
ATOM 717 O O . MET A 1 88 ? 28.564 6.795 -18.202 1.00 59.69 88 MET A O 1
ATOM 721 N N . ILE A 1 89 ? 27.208 5.031 -17.888 1.00 60.66 89 ILE A N 1
ATOM 722 C CA . ILE A 1 89 ? 28.269 4.018 -17.769 1.00 60.66 89 ILE A CA 1
ATOM 723 C C . ILE A 1 89 ? 28.713 3.521 -19.150 1.00 60.66 89 ILE A C 1
ATOM 725 O O . ILE A 1 89 ? 29.904 3.300 -19.379 1.00 60.66 89 ILE A O 1
ATOM 729 N N . GLY A 1 90 ? 27.777 3.344 -20.082 1.00 56.66 90 GLY A N 1
ATOM 730 C CA . GLY A 1 90 ? 28.099 3.086 -21.477 1.00 56.66 90 GLY A CA 1
ATOM 731 C C . GLY A 1 90 ? 28.550 4.385 -22.128 1.00 56.66 90 GLY A C 1
ATOM 732 O O . GLY A 1 90 ? 27.745 5.291 -22.266 1.00 56.66 90 GLY A O 1
ATOM 733 N N . ASN A 1 91 ? 29.811 4.482 -22.559 1.00 46.94 91 ASN A N 1
ATOM 734 C CA . ASN A 1 91 ? 30.349 5.592 -23.365 1.00 46.94 91 ASN A CA 1
ATOM 735 C C . ASN A 1 91 ? 29.673 5.680 -24.756 1.00 46.94 91 ASN A C 1
ATOM 737 O O . ASN A 1 91 ? 30.337 5.634 -25.793 1.00 46.94 91 ASN A O 1
ATOM 741 N N . ILE A 1 92 ? 28.346 5.763 -24.813 1.00 55.06 92 ILE A N 1
ATOM 742 C CA . ILE A 1 92 ? 27.600 6.002 -26.037 1.00 55.06 92 ILE A CA 1
ATOM 743 C C . ILE A 1 92 ? 27.767 7.488 -26.311 1.00 55.06 92 ILE A C 1
ATOM 745 O O . ILE A 1 92 ? 27.192 8.340 -25.636 1.00 55.06 92 ILE A O 1
ATOM 749 N N . SER A 1 93 ? 28.627 7.793 -27.280 1.00 48.03 93 SER A N 1
ATOM 750 C CA . SER A 1 93 ? 28.812 9.138 -27.805 1.00 48.03 93 SER A CA 1
ATOM 751 C C . SER A 1 93 ? 27.445 9.720 -28.143 1.00 48.03 93 SER A C 1
ATOM 753 O O . SER A 1 93 ? 26.765 9.236 -29.049 1.00 48.03 93 SER A O 1
ATOM 755 N N . PHE A 1 94 ? 27.046 10.729 -27.378 1.00 52.94 94 PHE A N 1
ATOM 756 C CA . PHE A 1 94 ? 25.726 11.328 -27.422 1.00 52.94 94 PHE A CA 1
ATOM 757 C C . PHE A 1 94 ? 25.559 12.138 -28.719 1.00 52.94 94 PHE A C 1
ATOM 759 O O . PHE A 1 94 ? 25.770 13.349 -28.755 1.00 52.94 94 PHE A O 1
ATOM 766 N N . SER A 1 95 ? 25.257 11.467 -29.834 1.00 46.09 95 SER A N 1
ATOM 767 C CA . SER A 1 95 ? 25.042 12.123 -31.123 1.00 46.09 95 SER A CA 1
ATOM 768 C C . SER A 1 95 ? 23.597 12.611 -31.230 1.00 46.09 95 SER A C 1
ATOM 770 O O . SER A 1 95 ? 22.769 11.950 -31.842 1.00 46.09 95 SER A O 1
ATOM 772 N N . GLY A 1 96 ? 23.315 13.757 -30.602 1.00 49.56 96 GLY A N 1
ATOM 773 C CA . GLY A 1 96 ? 22.352 14.801 -31.006 1.00 49.56 96 GLY A CA 1
ATOM 774 C C . GLY A 1 96 ? 20.872 14.477 -31.265 1.00 49.56 96 GLY A C 1
ATOM 775 O O . GLY A 1 96 ? 20.091 15.406 -31.446 1.00 49.56 96 GLY A O 1
ATOM 776 N N . SER A 1 97 ? 20.450 13.220 -31.293 1.00 54.38 97 SER A N 1
ATOM 777 C CA . SER A 1 97 ? 19.053 12.829 -31.431 1.00 54.38 97 SER A CA 1
ATOM 778 C C . SER A 1 97 ? 18.886 11.416 -30.889 1.00 54.38 97 SER A C 1
ATOM 780 O O . SER A 1 97 ? 19.379 10.466 -31.503 1.00 54.38 97 SER A O 1
ATOM 782 N N . LEU A 1 98 ? 18.179 11.262 -29.768 1.00 57.78 98 LEU A N 1
ATOM 783 C CA . LEU A 1 98 ? 17.607 9.973 -29.388 1.00 57.78 98 LEU A CA 1
ATOM 784 C C . LEU A 1 98 ? 16.690 9.513 -30.527 1.00 57.78 98 LEU A C 1
ATOM 786 O O . LEU A 1 98 ? 15.554 9.967 -30.668 1.00 57.78 98 LEU A O 1
ATOM 790 N N . SER A 1 99 ? 17.189 8.633 -31.390 1.00 62.38 99 SER A N 1
ATOM 791 C CA . SER A 1 99 ? 16.343 7.985 -32.379 1.00 62.38 99 SER A CA 1
ATOM 792 C C . SER A 1 99 ? 15.378 7.048 -31.653 1.00 62.38 99 SER A C 1
ATOM 794 O O . SER A 1 99 ? 15.727 6.389 -30.670 1.00 62.38 99 SER A O 1
ATOM 796 N N . PHE A 1 100 ? 14.149 6.947 -32.161 1.00 64.38 100 PHE A N 1
ATOM 797 C CA . PHE A 1 100 ? 13.141 6.016 -31.644 1.00 64.38 100 PHE A CA 1
ATOM 798 C C . PHE A 1 100 ? 13.673 4.572 -31.530 1.00 64.38 100 PHE A C 1
ATOM 800 O O . PHE A 1 100 ? 13.264 3.828 -30.641 1.00 64.38 100 PHE A O 1
ATOM 807 N N . SER A 1 101 ? 14.636 4.192 -32.380 1.00 64.75 101 SER A N 1
ATOM 808 C CA . SER A 1 101 ? 15.302 2.890 -32.319 1.00 64.75 101 SER A CA 1
ATOM 809 C C . SER A 1 101 ? 16.054 2.667 -31.003 1.00 64.75 101 SER A C 1
ATOM 811 O O . SER A 1 101 ? 15.877 1.610 -30.407 1.00 64.75 101 SER A O 1
ATOM 813 N N . VAL A 1 102 ? 16.805 3.660 -30.509 1.00 68.38 102 VAL A N 1
ATOM 814 C CA . VAL A 1 102 ? 17.578 3.567 -29.254 1.00 68.38 102 VAL A CA 1
ATOM 815 C C . VAL A 1 102 ? 16.643 3.476 -28.046 1.00 68.38 102 VAL A C 1
ATOM 817 O O . VAL A 1 102 ? 16.859 2.665 -27.150 1.00 68.38 102 VAL A O 1
ATOM 820 N N . ILE A 1 103 ? 15.546 4.241 -28.052 1.00 70.94 103 ILE A N 1
ATOM 821 C CA . ILE A 1 103 ? 14.505 4.160 -27.012 1.00 70.94 103 ILE A CA 1
ATOM 822 C C . ILE A 1 103 ? 13.865 2.766 -26.991 1.00 70.94 103 ILE A C 1
ATOM 824 O O . ILE A 1 103 ? 13.654 2.199 -25.917 1.00 70.94 103 ILE A O 1
ATOM 828 N N . SER A 1 104 ? 13.574 2.200 -28.167 1.00 68.31 104 SER A N 1
ATOM 829 C CA . SER A 1 104 ? 13.017 0.848 -28.259 1.00 68.31 104 SER A CA 1
ATOM 830 C C . SER A 1 104 ? 14.008 -0.209 -27.762 1.00 68.31 104 SER A C 1
ATOM 832 O O . SER A 1 104 ? 13.620 -1.114 -27.031 1.00 68.31 104 SER A O 1
ATOM 834 N N . GLU A 1 105 ? 15.295 -0.057 -28.074 1.00 73.12 105 GLU A N 1
ATOM 835 C CA . GLU A 1 105 ? 16.343 -0.991 -27.665 1.00 73.12 105 GLU A CA 1
ATOM 836 C C . GLU A 1 105 ? 16.524 -1.008 -26.139 1.00 73.12 105 GLU A C 1
ATOM 838 O O . GLU A 1 105 ? 16.689 -2.071 -25.545 1.00 73.12 105 GLU A O 1
ATOM 843 N N . LEU A 1 106 ? 16.377 0.144 -25.477 1.00 72.44 106 LEU A N 1
ATOM 844 C CA . LEU A 1 106 ? 16.390 0.238 -24.014 1.00 72.44 106 LEU A CA 1
ATOM 845 C C . LEU A 1 106 ? 15.148 -0.354 -23.358 1.00 72.44 106 LEU A C 1
ATOM 847 O O . LEU A 1 106 ? 15.282 -1.100 -22.388 1.00 72.44 106 LEU A O 1
ATOM 851 N N . LEU A 1 107 ? 13.956 -0.052 -23.887 1.00 72.75 107 LEU A N 1
ATOM 852 C CA . LEU A 1 107 ? 12.689 -0.593 -23.378 1.00 72.75 107 LEU A CA 1
ATOM 853 C C . LEU A 1 107 ? 12.633 -2.121 -23.469 1.00 72.75 107 LEU A C 1
ATOM 855 O O . LEU A 1 107 ? 12.058 -2.768 -22.595 1.00 72.75 107 LEU A O 1
ATOM 859 N N . PHE A 1 108 ? 13.230 -2.695 -24.515 1.00 75.25 108 PHE A N 1
ATOM 860 C CA . PHE A 1 108 ? 13.279 -4.140 -24.732 1.00 75.25 108 PHE A CA 1
ATOM 861 C C . PHE A 1 108 ? 14.597 -4.784 -24.289 1.00 75.25 108 PHE A C 1
ATOM 863 O O . PHE A 1 108 ? 14.807 -5.974 -24.531 1.00 75.25 108 PHE A O 1
ATOM 870 N N . SER A 1 109 ? 15.468 -4.042 -23.600 1.00 81.38 109 SER A N 1
ATOM 871 C CA . SER A 1 109 ? 16.661 -4.627 -22.997 1.00 81.38 109 SER A CA 1
ATOM 872 C C . SER A 1 109 ? 16.272 -5.607 -21.885 1.00 81.38 109 SER A C 1
ATOM 874 O O . SER A 1 109 ? 15.335 -5.383 -21.112 1.00 81.38 109 SER A O 1
ATOM 876 N N . ILE A 1 110 ? 17.002 -6.721 -21.800 1.00 79.50 110 ILE A N 1
ATOM 877 C CA . ILE A 1 110 ? 16.746 -7.772 -20.805 1.00 79.50 110 ILE A CA 1
ATOM 878 C C . ILE A 1 110 ? 16.842 -7.199 -19.382 1.00 79.50 110 ILE A C 1
ATOM 880 O O . ILE A 1 110 ? 15.987 -7.490 -18.546 1.00 79.50 110 ILE A O 1
ATOM 884 N N . ASP A 1 111 ? 17.820 -6.328 -19.131 1.00 80.25 111 ASP A N 1
ATOM 885 C CA . ASP A 1 111 ? 18.031 -5.699 -17.825 1.00 80.25 111 ASP A CA 1
ATOM 886 C C . ASP A 1 111 ? 16.847 -4.819 -17.412 1.00 80.25 111 ASP A C 1
ATOM 888 O O . ASP A 1 111 ? 16.394 -4.881 -16.267 1.00 80.25 111 ASP A O 1
ATOM 892 N N . PHE A 1 112 ? 16.288 -4.047 -18.351 1.00 83.88 112 PHE A N 1
ATOM 893 C CA . PHE A 1 112 ? 15.113 -3.217 -18.093 1.00 83.88 112 PHE A CA 1
ATOM 894 C C . PHE A 1 112 ? 13.900 -4.063 -17.700 1.00 83.88 112 PHE A C 1
ATOM 896 O O . PHE A 1 112 ? 13.236 -3.773 -16.703 1.00 83.88 112 PHE A O 1
ATOM 903 N N . ILE A 1 113 ? 13.641 -5.143 -18.443 1.00 86.06 113 ILE A N 1
ATOM 904 C CA . ILE A 1 113 ? 12.530 -6.060 -18.172 1.00 86.06 113 ILE A CA 1
ATOM 905 C C . ILE A 1 113 ? 12.694 -6.704 -16.788 1.00 86.06 113 ILE A C 1
ATOM 907 O O . ILE A 1 113 ? 11.746 -6.720 -15.998 1.00 86.06 113 ILE A O 1
ATOM 911 N N . ILE A 1 114 ? 13.894 -7.196 -16.462 1.00 88.69 114 ILE A N 1
ATOM 912 C CA . ILE A 1 114 ? 14.181 -7.826 -15.165 1.00 88.69 114 ILE A CA 1
ATOM 913 C C . ILE A 1 114 ? 13.952 -6.838 -14.018 1.00 88.69 114 ILE A C 1
ATOM 915 O O . ILE A 1 114 ? 13.299 -7.183 -13.030 1.00 88.69 114 ILE A O 1
ATOM 919 N N . ILE A 1 115 ? 14.448 -5.607 -14.142 1.00 89.31 115 ILE A N 1
ATOM 920 C CA . ILE A 1 115 ? 14.313 -4.582 -13.101 1.00 89.31 115 ILE A CA 1
ATOM 921 C C . ILE A 1 115 ? 12.857 -4.174 -12.921 1.00 89.31 115 ILE A C 1
ATOM 923 O O . ILE A 1 115 ? 12.385 -4.099 -11.786 1.00 89.31 115 ILE A O 1
ATOM 927 N N . PHE A 1 116 ? 12.123 -3.972 -14.014 1.00 91.25 116 PHE A N 1
ATOM 928 C CA . PHE A 1 116 ? 10.706 -3.638 -13.951 1.00 91.25 116 PHE A CA 1
ATOM 929 C C . PHE A 1 116 ? 9.908 -4.709 -13.196 1.00 91.25 116 PHE A C 1
ATOM 931 O O . PHE A 1 116 ? 9.206 -4.398 -12.233 1.00 91.25 116 PHE A O 1
ATOM 938 N N . PHE A 1 117 ? 10.051 -5.986 -13.564 1.00 93.38 117 PHE A N 1
ATOM 939 C CA . PHE A 1 117 ? 9.317 -7.065 -12.896 1.00 93.38 117 PHE A CA 1
ATOM 940 C C . PHE A 1 117 ? 9.778 -7.306 -11.453 1.00 93.38 117 PHE A C 1
ATOM 942 O O . PHE A 1 117 ? 8.945 -7.585 -10.590 1.00 93.38 117 PHE A O 1
ATOM 949 N N . SER A 1 118 ? 11.072 -7.151 -11.167 1.00 93.25 118 SER A N 1
ATOM 950 C CA . SER A 1 118 ? 11.630 -7.206 -9.809 1.00 93.25 118 SER A CA 1
ATOM 951 C C . SER A 1 118 ? 10.988 -6.160 -8.891 1.00 93.25 118 SER A C 1
ATOM 953 O O . SER A 1 118 ? 10.459 -6.484 -7.823 1.00 93.25 118 SER A O 1
ATOM 955 N N . LEU A 1 119 ? 10.967 -4.902 -9.332 1.00 93.81 119 LEU A N 1
ATOM 956 C CA . LEU A 1 119 ? 10.406 -3.796 -8.562 1.00 93.81 119 LEU A CA 1
ATOM 957 C C .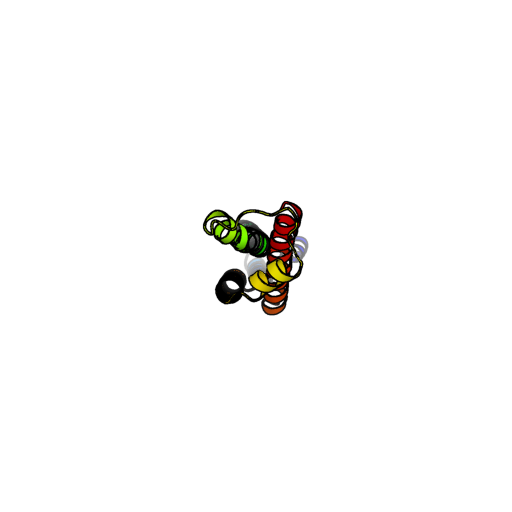 LEU A 1 119 ? 8.879 -3.896 -8.456 1.00 93.81 119 LEU A C 1
ATOM 959 O O . LEU A 1 119 ? 8.331 -3.652 -7.381 1.00 93.81 119 LEU A O 1
ATOM 963 N N . LEU A 1 120 ? 8.195 -4.337 -9.515 1.00 94.69 120 LEU A N 1
ATOM 964 C CA . LEU A 1 120 ? 6.761 -4.625 -9.481 1.00 94.69 120 LEU A CA 1
ATOM 965 C C . LEU A 1 120 ? 6.430 -5.700 -8.433 1.00 94.69 120 LEU A C 1
ATOM 967 O O . LEU A 1 120 ? 5.487 -5.545 -7.655 1.00 94.69 120 LEU A O 1
ATOM 971 N N . PHE A 1 121 ? 7.222 -6.774 -8.367 1.00 95.06 121 PHE A N 1
ATOM 972 C CA . PHE A 1 121 ? 7.044 -7.825 -7.365 1.00 95.06 121 PHE A CA 1
ATOM 973 C C . PHE A 1 121 ? 7.309 -7.310 -5.941 1.00 95.06 121 PHE A C 1
ATOM 975 O O . PHE A 1 121 ? 6.575 -7.645 -5.007 1.00 95.06 121 PHE A O 1
ATOM 982 N N . CYS A 1 122 ? 8.303 -6.436 -5.771 1.00 94.50 122 CYS A N 1
ATOM 983 C CA . CYS A 1 122 ? 8.570 -5.757 -4.503 1.00 94.50 122 CYS A CA 1
ATOM 984 C C . CYS A 1 122 ? 7.371 -4.904 -4.046 1.00 94.50 122 CYS A C 1
ATOM 986 O O . CYS A 1 122 ? 6.919 -5.016 -2.906 1.00 94.50 122 CYS A O 1
ATOM 988 N N . VAL A 1 123 ? 6.780 -4.112 -4.947 1.00 94.75 123 VAL A N 1
ATOM 989 C CA . VAL A 1 123 ? 5.581 -3.312 -4.643 1.00 94.75 123 VAL A CA 1
ATOM 990 C C . VAL A 1 123 ? 4.385 -4.201 -4.295 1.00 94.75 123 VAL A C 1
ATOM 992 O O . VAL A 1 123 ? 3.676 -3.917 -3.324 1.00 94.75 123 VAL A O 1
ATOM 995 N N . TYR A 1 124 ? 4.183 -5.298 -5.027 1.00 94.88 124 TYR A N 1
ATOM 996 C CA . TYR A 1 124 ? 3.102 -6.247 -4.765 1.00 94.88 124 TYR A CA 1
ATOM 997 C C . TYR A 1 124 ? 3.221 -6.889 -3.375 1.00 94.88 124 TYR A C 1
ATOM 999 O O . TYR A 1 124 ? 2.270 -6.862 -2.590 1.00 94.88 124 TYR A O 1
ATOM 1007 N N . THR A 1 125 ? 4.395 -7.437 -3.058 1.00 93.31 125 THR A N 1
ATOM 1008 C CA . THR A 1 125 ? 4.667 -8.101 -1.772 1.00 93.31 125 THR A CA 1
ATOM 1009 C C . THR A 1 125 ? 4.567 -7.128 -0.600 1.00 93.31 125 THR A C 1
ATOM 1011 O O . THR A 1 125 ? 3.878 -7.414 0.378 1.00 93.31 125 THR A O 1
ATOM 1014 N N . SER A 1 126 ? 5.162 -5.941 -0.725 1.00 92.62 126 SER A N 1
ATOM 1015 C CA . SER A 1 126 ? 5.064 -4.869 0.270 1.00 92.62 126 SER A CA 1
ATOM 1016 C C . SER A 1 126 ? 3.608 -4.458 0.528 1.00 92.62 126 SER A C 1
ATOM 1018 O O . SER A 1 126 ? 3.144 -4.453 1.671 1.00 92.62 126 SER A O 1
ATOM 1020 N N . SER A 1 127 ? 2.838 -4.211 -0.538 1.00 92.06 127 SER A N 1
ATOM 1021 C CA . SER A 1 127 ? 1.419 -3.842 -0.444 1.00 92.06 127 SER A CA 1
ATOM 1022 C C . SER A 1 127 ? 0.579 -4.928 0.230 1.00 92.06 127 SER A C 1
ATOM 1024 O O . SER A 1 127 ? -0.318 -4.616 1.017 1.00 92.06 127 SER A O 1
ATOM 1026 N N . HIS A 1 128 ? 0.874 -6.202 -0.048 1.00 91.75 128 HIS A N 1
ATOM 1027 C CA . HIS A 1 128 ? 0.208 -7.331 0.592 1.00 91.75 128 HIS A CA 1
ATOM 1028 C C . HIS A 1 128 ? 0.422 -7.320 2.110 1.00 91.75 128 HIS A C 1
ATOM 1030 O O . HIS A 1 128 ? -0.557 -7.322 2.857 1.00 91.75 128 HIS A O 1
ATOM 1036 N N . PHE A 1 129 ? 1.676 -7.240 2.568 1.00 89.69 129 PHE A N 1
ATOM 1037 C CA . PHE A 1 129 ? 1.994 -7.246 3.999 1.00 89.69 129 PHE A CA 1
ATOM 1038 C C . PHE A 1 129 ? 1.413 -6.035 4.736 1.00 89.69 129 PHE A C 1
ATOM 1040 O O . PHE A 1 129 ? 0.827 -6.184 5.808 1.00 89.69 129 PHE A O 1
ATOM 1047 N N . PHE A 1 130 ? 1.485 -4.843 4.143 1.00 89.00 130 PHE A N 1
ATOM 1048 C CA . PHE A 1 130 ? 0.895 -3.639 4.729 1.00 89.00 130 PHE A CA 1
ATOM 1049 C C . PHE A 1 130 ? -0.622 -3.760 4.937 1.00 89.00 130 PHE A C 1
ATOM 1051 O O . PHE A 1 130 ? -1.148 -3.421 6.000 1.00 89.00 130 PHE A O 1
ATOM 1058 N N . LEU A 1 131 ? -1.344 -4.283 3.945 1.00 88.25 131 LEU A N 1
ATOM 1059 C CA . LEU A 1 131 ? -2.796 -4.465 4.032 1.00 88.25 131 LEU A CA 1
ATOM 1060 C C . LEU A 1 131 ? -3.202 -5.637 4.927 1.00 88.25 131 LEU A C 1
ATOM 1062 O O . LEU A 1 131 ? -4.325 -5.666 5.444 1.00 88.25 131 LEU A O 1
ATOM 1066 N N . GLU A 1 132 ? -2.307 -6.603 5.113 1.00 86.50 132 GLU A N 1
ATOM 1067 C CA . GLU A 1 132 ? -2.495 -7.707 6.039 1.00 86.50 132 GLU A CA 1
ATOM 1068 C C . GLU A 1 132 ? -2.483 -7.236 7.493 1.00 86.50 132 GLU A C 1
ATOM 1070 O O . GLU A 1 132 ? -3.440 -7.538 8.208 1.00 86.50 132 GLU A O 1
ATOM 1075 N N . ILE A 1 133 ? -1.509 -6.399 7.873 1.00 83.44 133 ILE A N 1
ATOM 1076 C CA . ILE A 1 133 ? -1.378 -5.817 9.223 1.00 83.44 133 ILE A CA 1
ATOM 1077 C C . ILE A 1 133 ? -2.646 -5.055 9.641 1.00 83.44 133 ILE A C 1
ATOM 1079 O O . ILE A 1 133 ? -3.063 -5.109 10.793 1.00 83.44 133 ILE A O 1
ATOM 1083 N N . ILE A 1 134 ? -3.307 -4.379 8.700 1.00 82.75 134 ILE A N 1
ATOM 1084 C CA . ILE A 1 134 ? -4.512 -3.584 8.983 1.00 82.75 134 ILE A CA 1
ATOM 1085 C C . ILE A 1 134 ? -5.808 -4.388 8.960 1.00 82.75 134 ILE A C 1
ATOM 1087 O O . ILE A 1 134 ? -6.845 -3.888 9.410 1.00 82.75 134 ILE A O 1
ATOM 1091 N N . SER A 1 135 ? -5.788 -5.626 8.462 1.00 76.75 135 SER A N 1
ATOM 1092 C CA . SER A 1 135 ? -6.992 -6.444 8.258 1.00 76.75 135 SER A CA 1
ATOM 1093 C C . SER A 1 135 ? -8.086 -5.729 7.439 1.00 76.75 135 SER A C 1
ATOM 1095 O O . SER A 1 135 ? -9.273 -5.845 7.720 1.00 76.75 135 SER A O 1
ATOM 1097 N N . TYR A 1 136 ? -7.696 -4.967 6.408 1.00 78.88 136 TYR A N 1
ATOM 1098 C CA . TYR A 1 136 ? -8.657 -4.236 5.570 1.00 78.88 136 TYR A CA 1
ATOM 1099 C C . TYR A 1 136 ? -9.538 -5.203 4.758 1.00 78.88 136 TYR A C 1
ATOM 1101 O O . TYR A 1 136 ? -9.038 -6.207 4.261 1.00 78.88 136 TYR A O 1
ATOM 1109 N N . GLU A 1 137 ? -10.829 -4.915 4.566 1.00 77.50 137 GLU A N 1
ATOM 1110 C CA . GLU A 1 137 ? -11.752 -5.841 3.878 1.00 77.50 137 GLU A CA 1
ATOM 1111 C C . GLU A 1 137 ? -11.472 -5.954 2.368 1.00 77.50 137 GLU A C 1
ATOM 1113 O O . GLU A 1 137 ? -11.537 -7.033 1.782 1.00 77.50 137 GLU A O 1
ATOM 1118 N N . ARG A 1 138 ? -11.101 -4.843 1.717 1.00 83.25 138 ARG A N 1
ATOM 1119 C CA . ARG A 1 138 ? -10.894 -4.762 0.256 1.00 83.25 138 ARG A CA 1
ATOM 1120 C C . ARG A 1 138 ? -9.418 -4.809 -0.158 1.00 83.25 138 ARG A C 1
ATOM 1122 O O . ARG A 1 138 ? -8.997 -4.042 -1.024 1.00 83.25 138 ARG A O 1
ATOM 1129 N N . LYS A 1 139 ? -8.623 -5.713 0.435 1.00 85.94 139 LYS A N 1
ATOM 1130 C CA . LYS A 1 139 ? -7.158 -5.798 0.206 1.00 85.94 139 LYS A CA 1
ATOM 1131 C C . LYS A 1 139 ? -6.789 -5.873 -1.279 1.00 85.94 139 LYS A C 1
ATOM 1133 O O . LYS A 1 139 ? -5.942 -5.123 -1.745 1.00 85.94 139 LYS A O 1
ATOM 1138 N N . ARG A 1 140 ? -7.470 -6.735 -2.044 1.00 87.56 140 ARG A N 1
ATOM 1139 C CA . ARG A 1 140 ? -7.162 -6.973 -3.468 1.00 87.56 140 ARG A CA 1
ATOM 1140 C C . ARG A 1 140 ? -7.259 -5.708 -4.322 1.00 87.56 140 ARG A C 1
ATOM 1142 O O . ARG A 1 140 ? -6.373 -5.456 -5.126 1.00 87.56 140 ARG A O 1
ATOM 1149 N N . MET A 1 141 ? -8.307 -4.906 -4.127 1.00 89.75 141 MET A N 1
ATOM 1150 C CA . MET A 1 141 ? -8.511 -3.675 -4.898 1.00 89.75 141 MET A CA 1
ATOM 1151 C C . MET A 1 141 ? -7.385 -2.668 -4.640 1.00 89.75 141 MET A C 1
ATOM 1153 O O . MET A 1 141 ? -6.859 -2.075 -5.575 1.00 89.75 141 MET A O 1
ATOM 1157 N N . LEU A 1 142 ? -6.979 -2.521 -3.378 1.00 90.94 142 LEU A N 1
ATOM 1158 C CA . LEU A 1 142 ? -5.903 -1.617 -2.982 1.00 90.94 142 LEU A CA 1
ATOM 1159 C C . LEU A 1 142 ? -4.535 -2.060 -3.520 1.00 90.94 142 LEU A C 1
ATOM 1161 O O . LEU A 1 142 ? -3.764 -1.214 -3.963 1.00 90.94 142 LEU A O 1
ATOM 1165 N N . ILE A 1 143 ? -4.260 -3.368 -3.565 1.00 92.38 143 ILE A N 1
ATOM 1166 C CA . ILE A 1 143 ? -3.034 -3.900 -4.186 1.00 92.38 143 ILE A CA 1
ATOM 1167 C C . ILE A 1 143 ? -3.001 -3.582 -5.686 1.00 92.38 143 ILE A C 1
ATOM 1169 O O . ILE A 1 143 ? -1.975 -3.141 -6.197 1.00 92.38 143 ILE A O 1
ATOM 1173 N N . VAL A 1 144 ? -4.124 -3.757 -6.391 1.00 93.31 144 VAL A N 1
ATOM 1174 C CA . VAL A 1 144 ? -4.212 -3.419 -7.821 1.00 93.31 144 VAL A CA 1
ATOM 1175 C C . VAL A 1 144 ? -3.956 -1.929 -8.047 1.00 93.31 144 VAL A C 1
ATOM 1177 O O . VAL A 1 144 ? -3.168 -1.581 -8.920 1.00 93.31 144 VAL A O 1
ATOM 1180 N N . ILE A 1 145 ? -4.563 -1.051 -7.241 1.00 93.44 145 ILE A N 1
ATOM 1181 C CA . ILE A 1 145 ? -4.344 0.401 -7.337 1.00 93.44 145 ILE A CA 1
ATOM 1182 C C . ILE A 1 145 ? -2.872 0.750 -7.076 1.00 93.44 145 ILE A C 1
ATOM 1184 O O . ILE A 1 145 ? -2.282 1.494 -7.852 1.00 93.44 145 ILE A O 1
ATOM 1188 N N . SER A 1 146 ? -2.267 0.184 -6.030 1.00 94.62 146 SER A N 1
ATOM 1189 C CA . SER A 1 146 ? -0.850 0.382 -5.690 1.00 94.62 146 SER A CA 1
ATOM 1190 C C . SER A 1 146 ? 0.081 0.004 -6.851 1.00 94.62 146 SER A C 1
ATOM 1192 O O . SER A 1 146 ? 0.934 0.792 -7.260 1.00 94.62 146 SER A O 1
ATOM 1194 N N . ASN A 1 147 ? -0.149 -1.157 -7.470 1.00 94.31 147 ASN A N 1
ATOM 1195 C CA . ASN A 1 147 ? 0.626 -1.594 -8.632 1.00 94.31 147 ASN A CA 1
ATOM 1196 C C . ASN A 1 147 ? 0.416 -0.693 -9.855 1.00 94.31 147 ASN A C 1
ATOM 1198 O O . ASN A 1 147 ? 1.374 -0.394 -10.562 1.00 94.31 147 ASN A O 1
ATOM 1202 N N . MET A 1 148 ? -0.812 -0.228 -10.104 1.00 95.06 148 MET A N 1
ATOM 1203 C CA . MET A 1 148 ? -1.081 0.720 -11.192 1.00 95.06 148 MET A CA 1
ATOM 1204 C C . MET A 1 148 ? -0.343 2.045 -10.979 1.00 95.06 148 MET A C 1
ATOM 1206 O O . MET A 1 148 ? 0.214 2.594 -11.926 1.00 95.06 148 MET A O 1
ATOM 1210 N N . ILE A 1 149 ? -0.278 2.530 -9.737 1.00 95.81 149 ILE A N 1
ATOM 1211 C CA . ILE A 1 149 ? 0.487 3.732 -9.387 1.00 95.81 149 ILE A CA 1
ATOM 1212 C C . ILE A 1 149 ? 1.977 3.521 -9.645 1.00 95.81 149 ILE A C 1
ATOM 1214 O O . ILE A 1 149 ? 2.606 4.400 -10.229 1.00 95.81 149 ILE A O 1
ATOM 1218 N N . TYR A 1 150 ? 2.533 2.364 -9.270 1.00 96.19 150 TYR A N 1
ATOM 1219 C CA . TYR A 1 150 ? 3.921 2.026 -9.594 1.00 96.19 150 TYR A CA 1
ATOM 1220 C C . TYR A 1 150 ? 4.177 2.076 -11.106 1.00 96.19 150 TYR A C 1
ATOM 1222 O O . TYR A 1 150 ? 5.120 2.734 -11.533 1.00 96.19 150 TYR A O 1
ATOM 1230 N N . ILE A 1 151 ? 3.323 1.436 -11.914 1.00 94.69 151 ILE A N 1
ATOM 1231 C CA . ILE A 1 151 ? 3.464 1.404 -13.378 1.00 94.69 151 ILE A CA 1
ATOM 1232 C C . ILE A 1 151 ? 3.475 2.829 -13.943 1.00 94.69 151 ILE A C 1
ATOM 1234 O O . ILE A 1 151 ? 4.366 3.187 -14.712 1.00 94.69 151 ILE A O 1
ATOM 1238 N N . ILE A 1 152 ? 2.519 3.662 -13.524 1.00 94.88 152 ILE A N 1
ATOM 1239 C CA . ILE A 1 152 ? 2.421 5.057 -13.969 1.00 94.88 152 ILE A CA 1
ATOM 1240 C C . ILE A 1 152 ? 3.660 5.853 -13.543 1.00 94.88 152 ILE A C 1
ATOM 1242 O O . ILE A 1 152 ? 4.244 6.551 -14.368 1.00 94.88 152 ILE A O 1
ATOM 1246 N N . ALA A 1 153 ? 4.083 5.740 -12.281 1.00 94.56 153 ALA A N 1
ATOM 1247 C CA . ALA A 1 153 ? 5.247 6.455 -11.762 1.00 94.56 153 ALA A CA 1
ATOM 1248 C C . ALA A 1 153 ? 6.537 6.047 -12.488 1.00 94.56 153 ALA A C 1
ATOM 1250 O O . ALA A 1 153 ? 7.335 6.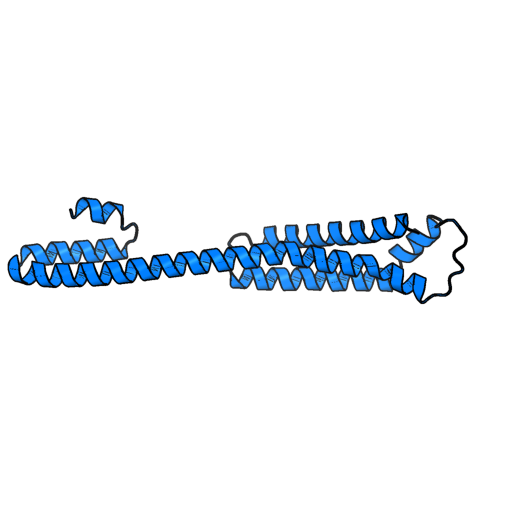908 -12.856 1.00 94.56 153 ALA A O 1
ATOM 1251 N N . PHE A 1 154 ? 6.708 4.750 -12.743 1.00 93.12 154 PHE A N 1
ATOM 1252 C CA . PHE A 1 154 ? 7.863 4.199 -13.439 1.00 93.12 154 PHE A CA 1
ATOM 1253 C C . PHE A 1 154 ? 7.961 4.707 -14.879 1.00 93.12 154 PHE A C 1
ATOM 1255 O O . PHE A 1 154 ? 8.982 5.277 -15.263 1.00 93.12 154 PHE A O 1
ATOM 1262 N N . PHE A 1 155 ? 6.887 4.577 -15.666 1.00 89.06 155 PHE A N 1
ATOM 1263 C CA . PHE A 1 155 ? 6.885 5.067 -17.046 1.00 89.06 155 PHE A CA 1
ATOM 1264 C C . PHE A 1 155 ? 6.953 6.593 -17.123 1.00 89.06 155 PHE A C 1
ATOM 1266 O O . PHE A 1 155 ? 7.619 7.123 -18.008 1.00 89.06 155 PHE A O 1
ATOM 1273 N N . SER A 1 156 ? 6.326 7.314 -16.189 1.00 89.88 156 SER A N 1
ATOM 1274 C CA . SER A 1 156 ? 6.435 8.772 -16.131 1.00 89.88 156 SER A CA 1
ATOM 1275 C C . SER A 1 156 ? 7.874 9.218 -15.882 1.00 89.88 156 SER A C 1
ATOM 1277 O O . SER A 1 156 ? 8.330 10.149 -16.539 1.00 89.88 156 SER A O 1
ATOM 1279 N N . ALA A 1 157 ? 8.591 8.579 -14.954 1.00 89.00 157 ALA A N 1
ATOM 1280 C CA . ALA A 1 157 ? 9.993 8.892 -14.689 1.00 89.00 157 ALA A CA 1
ATOM 1281 C C . ALA A 1 157 ? 10.883 8.542 -15.891 1.00 89.00 157 ALA A C 1
ATOM 1283 O O . ALA A 1 157 ? 11.701 9.362 -16.304 1.00 89.00 157 ALA A O 1
ATOM 1284 N N . PHE A 1 158 ? 10.655 7.376 -16.499 1.00 84.50 158 PHE A N 1
ATOM 1285 C CA . PHE A 1 158 ? 11.360 6.920 -17.696 1.00 84.50 158 PHE A CA 1
ATOM 1286 C C . PHE A 1 158 ? 11.199 7.883 -18.884 1.00 84.50 158 PHE A C 1
ATOM 1288 O O . PHE A 1 158 ? 12.182 8.305 -19.485 1.00 84.50 158 PHE A O 1
ATOM 1295 N N . ILE A 1 159 ? 9.963 8.277 -19.209 1.00 83.25 159 ILE A N 1
ATOM 1296 C CA . ILE A 1 159 ? 9.683 9.209 -20.313 1.00 83.25 159 ILE A CA 1
ATOM 1297 C C . ILE A 1 159 ? 10.269 10.588 -20.016 1.00 83.25 159 ILE A C 1
ATOM 1299 O O . ILE A 1 159 ? 10.831 11.219 -20.905 1.00 83.25 159 ILE A O 1
ATOM 1303 N N . ASN A 1 160 ? 10.150 11.061 -18.772 1.00 82.12 160 ASN A N 1
ATOM 1304 C CA . ASN A 1 160 ? 10.673 12.371 -18.403 1.00 82.12 160 ASN A CA 1
ATOM 1305 C C . ASN A 1 160 ? 12.187 12.439 -18.624 1.00 82.12 160 ASN A C 1
ATOM 1307 O O . ASN A 1 160 ? 12.680 13.404 -19.191 1.00 82.12 160 ASN A O 1
ATOM 1311 N N . ILE A 1 161 ? 12.909 11.379 -18.266 1.00 76.00 161 ILE A N 1
ATOM 1312 C CA . ILE A 1 161 ? 14.332 11.249 -18.577 1.00 76.00 161 ILE A CA 1
ATOM 1313 C C . ILE A 1 161 ? 14.596 11.322 -20.068 1.00 76.00 161 ILE A C 1
ATOM 1315 O O . ILE A 1 161 ? 15.455 12.087 -20.484 1.00 76.00 161 ILE A O 1
ATOM 1319 N N . LEU A 1 162 ? 13.875 10.539 -20.866 1.00 69.44 162 LEU A N 1
ATOM 1320 C CA . LEU A 1 162 ? 14.088 10.530 -22.308 1.00 69.44 162 LEU A CA 1
ATOM 1321 C C . LEU A 1 162 ? 13.829 11.896 -22.945 1.00 69.44 162 LEU A C 1
ATOM 1323 O O . LEU A 1 162 ? 14.438 12.190 -23.956 1.00 69.44 162 LEU A O 1
ATOM 1327 N N . ASN A 1 163 ? 12.962 12.728 -22.363 1.00 69.25 163 ASN A N 1
ATOM 1328 C CA . ASN A 1 163 ? 12.744 14.099 -22.831 1.00 69.25 163 ASN A CA 1
ATOM 1329 C C . ASN A 1 163 ? 13.874 15.071 -22.446 1.00 69.25 163 ASN A C 1
ATOM 1331 O O . ASN A 1 163 ? 13.973 16.142 -23.041 1.00 69.25 163 ASN A O 1
ATOM 1335 N N . TYR A 1 164 ? 14.676 14.752 -21.426 1.00 63.94 164 TYR A N 1
ATOM 1336 C CA . TYR A 1 164 ? 15.833 15.559 -21.014 1.00 63.94 164 TYR A CA 1
ATOM 1337 C C . TYR A 1 164 ? 17.100 15.265 -21.828 1.00 63.94 164 TYR A C 1
ATOM 1339 O O . TYR A 1 164 ? 18.071 16.017 -21.723 1.00 63.94 164 TYR A O 1
ATOM 1347 N N . PHE A 1 165 ? 17.087 14.184 -22.601 1.00 54.34 165 PHE A N 1
ATOM 1348 C CA . PHE A 1 165 ? 18.187 13.658 -23.404 1.00 54.34 165 PHE A CA 1
ATOM 1349 C C . PHE A 1 165 ? 17.826 13.725 -24.896 1.00 54.34 165 PHE A C 1
ATOM 1351 O O . PHE A 1 165 ? 18.761 13.766 -25.724 1.00 54.34 165 PHE A O 1
#

Radius of gyration: 29.65 Å; chains: 1; bounding box: 65×24×82 Å